Protein AF-A0A3N5SNY9-F1 (afdb_monomer)

Mean predicted aligned error: 5.2 Å

Sequence (146 aa):
MEGTIENQVVLNPPNFKEAIRNGEDFYIQFSLMSPLVEEHLIKVLHRELENYDILYMKDMLLTVLKELINNAVKANAKRLFFRKKGLDIRKKEEYRSGMDTFKEEVFSEESSILKELPEAKLVVRVFFKVLPENLRISIINNIPIL

Secondary structure (DSSP, 8-state):
---------EEESS-HHHHHHHT--EEEEESS--HHHHHHHHHHHHHHHHHTT-GGGHHHHHHHHHHHHHHHHHHHHHHHHHHHTT--TTSHHHHHHHHHHHHHHHHSTT--HHHHTTTTT--EEEEEEEETTEEEEEEEESS---

Solvent-accessible surface area (backbone atoms only — not comparable to full-atom values): 8462 Å² total; per-residue (Å²): 136,82,79,74,89,79,70,72,64,46,54,41,58,77,58,49,72,58,32,59,74,70,57,43,65,36,35,42,32,29,39,65,96,41,74,68,55,49,53,49,51,52,55,51,51,50,54,57,27,52,78,68,76,46,52,88,49,46,69,62,51,50,52,54,50,50,54,53,47,52,52,46,41,49,47,47,43,49,54,53,52,29,58,74,72,73,38,52,74,85,40,70,68,46,34,52,61,50,55,76,47,41,66,60,57,46,70,37,92,86,35,56,54,67,76,41,24,60,81,69,68,36,41,40,31,45,34,40,40,61,48,101,89,47,82,46,77,43,82,41,56,85,58,87,81,130

Radius of gyration: 17.26 Å; Cα contacts (8 Å, |Δi|>4): 174; chains: 1; bounding box: 40×26×49 Å

pLDDT: mean 89.45, std 12.62, range [29.02, 97.44]

Structure (mmCIF, N/CA/C/O backbone):
data_AF-A0A3N5SNY9-F1
#
_entry.id   AF-A0A3N5SNY9-F1
#
loop_
_atom_site.group_PDB
_atom_site.id
_atom_site.type_symbol
_atom_site.label_atom_id
_atom_site.label_alt_id
_atom_site.label_comp_id
_atom_site.label_asym_id
_atom_site.label_entity_id
_atom_site.label_seq_id
_atom_site.pdbx_PDB_ins_code
_atom_site.Cartn_x
_atom_site.Cartn_y
_atom_site.Cartn_z
_atom_site.occupancy
_atom_site.B_iso_or_equiv
_atom_site.auth_seq_id
_atom_site.auth_comp_id
_atom_site.auth_asym_id
_atom_site.auth_atom_id
_atom_site.pdbx_PDB_model_num
ATOM 1 N N . MET A 1 1 ? 13.872 -11.764 25.983 1.00 31.70 1 MET A N 1
ATOM 2 C CA . MET A 1 1 ? 14.338 -11.244 24.681 1.00 31.70 1 MET A CA 1
ATOM 3 C C . MET A 1 1 ? 13.128 -11.230 23.774 1.00 31.70 1 MET A C 1
ATOM 5 O O . MET A 1 1 ? 12.816 -12.233 23.148 1.00 31.70 1 MET A O 1
ATOM 9 N N . GLU A 1 2 ? 12.363 -10.147 23.850 1.00 30.94 2 GLU A N 1
ATOM 10 C CA . GLU A 1 2 ? 11.167 -9.938 23.038 1.00 30.94 2 GLU A CA 1
ATOM 11 C C . GLU A 1 2 ? 11.644 -9.505 21.654 1.00 30.94 2 GLU A C 1
ATOM 13 O O . GLU A 1 2 ? 12.301 -8.476 21.512 1.00 30.94 2 GLU A O 1
ATOM 18 N N . GLY A 1 3 ? 11.433 -10.362 20.657 1.00 29.02 3 GLY A N 1
ATOM 19 C CA . GLY A 1 3 ? 11.806 -10.071 19.281 1.00 29.02 3 GLY A CA 1
ATOM 20 C C . GLY A 1 3 ? 10.944 -8.933 18.757 1.00 29.02 3 GLY A C 1
ATOM 21 O O . GLY A 1 3 ? 9.757 -9.122 18.499 1.00 29.02 3 GLY A O 1
ATOM 22 N N . THR A 1 4 ? 11.540 -7.755 18.613 1.00 32.34 4 THR A N 1
ATOM 23 C CA . THR A 1 4 ? 10.937 -6.615 17.934 1.00 32.34 4 THR A CA 1
ATOM 24 C C . THR A 1 4 ? 10.566 -7.038 16.513 1.00 32.34 4 THR A C 1
ATOM 26 O O . THR A 1 4 ? 11.391 -7.583 15.779 1.00 32.34 4 THR A O 1
ATOM 29 N N . ILE A 1 5 ? 9.306 -6.816 16.139 1.00 43.12 5 ILE A N 1
ATOM 30 C CA . ILE A 1 5 ? 8.710 -7.089 14.824 1.00 43.12 5 ILE A CA 1
ATOM 31 C C . ILE A 1 5 ? 9.265 -6.063 13.817 1.00 43.12 5 ILE A C 1
ATOM 33 O O . ILE A 1 5 ? 8.547 -5.230 13.268 1.00 43.12 5 ILE A O 1
ATOM 37 N N . GLU A 1 6 ? 10.579 -6.053 13.615 1.00 42.03 6 GLU A N 1
ATOM 38 C CA . GLU A 1 6 ? 11.225 -5.190 12.638 1.00 42.03 6 GLU A CA 1
ATOM 39 C C . GLU A 1 6 ? 11.089 -5.841 11.258 1.00 42.03 6 GLU A C 1
ATOM 41 O O . GLU A 1 6 ? 11.758 -6.814 10.925 1.00 42.03 6 GLU A O 1
ATOM 46 N N . ASN A 1 7 ? 10.196 -5.264 10.450 1.00 53.97 7 ASN A N 1
ATOM 47 C CA . ASN A 1 7 ? 10.073 -5.442 9.000 1.00 53.97 7 ASN A CA 1
ATOM 48 C C . ASN A 1 7 ? 9.249 -6.648 8.514 1.00 53.97 7 ASN A C 1
ATOM 50 O O . ASN A 1 7 ? 9.753 -7.560 7.864 1.00 53.97 7 ASN A O 1
ATOM 54 N N . GLN A 1 8 ? 7.922 -6.581 8.688 1.00 76.56 8 GLN A N 1
ATOM 55 C CA . GLN A 1 8 ? 6.961 -7.407 7.933 1.00 76.56 8 GLN A CA 1
ATOM 56 C C . GLN A 1 8 ? 6.834 -6.962 6.460 1.00 76.56 8 GLN A C 1
ATOM 58 O O . GLN A 1 8 ? 5.737 -6.670 5.983 1.00 76.56 8 GLN A O 1
ATOM 63 N N . VAL A 1 9 ? 7.951 -6.870 5.738 1.00 90.50 9 VAL A N 1
ATOM 64 C CA . VAL A 1 9 ? 7.951 -6.659 4.286 1.00 90.50 9 VAL A CA 1
ATOM 65 C C . VAL A 1 9 ? 8.287 -7.983 3.623 1.00 90.50 9 VAL A C 1
ATOM 67 O O . VAL A 1 9 ? 9.344 -8.556 3.864 1.00 90.50 9 VAL A O 1
ATOM 70 N N . VAL A 1 10 ? 7.382 -8.479 2.788 1.00 93.38 10 VAL A N 1
ATOM 71 C CA . VAL A 1 10 ? 7.571 -9.721 2.037 1.00 93.38 10 VAL A CA 1
ATOM 72 C C . VAL A 1 10 ? 7.689 -9.384 0.561 1.00 93.38 10 VAL A C 1
ATOM 74 O O . VAL A 1 10 ? 6.760 -8.833 -0.027 1.00 93.38 10 VAL A O 1
ATOM 77 N N . LEU A 1 11 ? 8.823 -9.748 -0.030 1.00 92.75 11 LEU A N 1
ATOM 78 C CA . LEU A 1 11 ? 9.043 -9.754 -1.472 1.00 92.75 11 LEU A CA 1
ATOM 79 C C . LEU A 1 11 ? 8.905 -11.186 -1.966 1.00 92.75 11 LEU A C 1
ATOM 81 O O . LEU A 1 11 ? 9.537 -12.087 -1.410 1.00 92.75 11 LEU A O 1
ATOM 85 N N . ASN A 1 12 ? 8.092 -11.401 -2.994 1.00 93.12 12 ASN A N 1
ATOM 86 C CA . ASN A 1 12 ? 7.949 -12.720 -3.588 1.00 93.12 12 ASN A CA 1
ATOM 87 C C . ASN A 1 12 ? 7.893 -12.647 -5.125 1.00 93.12 12 ASN A C 1
ATOM 89 O O . ASN A 1 12 ? 6.985 -11.991 -5.639 1.00 93.12 12 ASN A O 1
ATOM 93 N N . PRO A 1 13 ? 8.803 -13.339 -5.834 1.00 91.50 13 PRO A N 1
ATOM 94 C CA . PRO A 1 13 ? 9.966 -14.030 -5.272 1.00 91.50 13 PRO A CA 1
ATOM 95 C C . PRO A 1 13 ? 10.953 -13.037 -4.615 1.00 91.50 13 PRO A C 1
ATOM 97 O O . PRO A 1 13 ? 10.924 -11.843 -4.924 1.00 91.50 13 PRO A O 1
ATOM 100 N N . PRO A 1 14 ? 11.835 -13.491 -3.702 1.00 89.44 14 PRO A N 1
ATOM 101 C CA . PRO A 1 14 ? 12.771 -12.598 -3.010 1.00 89.44 14 PRO A CA 1
ATOM 102 C C . PRO A 1 14 ? 13.717 -11.856 -3.964 1.00 89.44 14 PRO A C 1
ATOM 104 O O . PRO A 1 14 ? 14.051 -10.691 -3.743 1.00 89.44 14 PRO A O 1
ATOM 107 N N . ASN A 1 15 ? 14.126 -12.516 -5.054 1.00 89.69 15 ASN A N 1
ATOM 108 C CA . ASN A 1 15 ? 14.944 -11.922 -6.105 1.00 89.69 15 ASN A CA 1
ATOM 109 C C . ASN A 1 15 ? 14.066 -11.292 -7.194 1.00 89.69 15 ASN A C 1
ATOM 111 O O . ASN A 1 15 ? 13.942 -11.823 -8.296 1.00 89.69 15 ASN A O 1
ATOM 115 N N . PHE A 1 16 ? 13.471 -10.136 -6.894 1.00 88.31 16 PHE A N 1
ATOM 116 C CA . PHE A 1 16 ? 12.615 -9.448 -7.862 1.00 88.31 16 PHE A CA 1
ATOM 117 C C . PHE A 1 16 ? 13.358 -9.138 -9.170 1.00 88.31 16 PHE A C 1
ATOM 119 O O . PHE A 1 16 ? 12.777 -9.281 -10.227 1.00 88.31 16 PHE A O 1
ATOM 126 N N . LYS A 1 17 ? 14.657 -8.800 -9.149 1.00 88.88 17 LYS A N 1
ATOM 127 C CA . LYS A 1 17 ? 15.415 -8.496 -10.382 1.00 88.88 17 LYS A CA 1
ATOM 128 C C . LYS A 1 17 ? 15.391 -9.645 -11.390 1.00 88.88 17 LYS A C 1
ATOM 130 O O . LYS A 1 17 ? 15.349 -9.405 -12.591 1.00 88.88 17 LYS A O 1
ATOM 135 N N . GLU A 1 18 ? 15.465 -10.876 -10.897 1.00 91.00 18 GLU A N 1
ATOM 136 C CA . GLU A 1 18 ? 15.406 -12.068 -11.735 1.00 91.00 18 GLU A CA 1
ATOM 137 C C . GLU A 1 18 ? 13.991 -12.323 -12.246 1.00 91.00 18 GLU A C 1
ATOM 139 O O . GLU A 1 18 ? 13.838 -12.550 -13.441 1.00 91.00 18 GLU A O 1
ATOM 144 N N . ALA A 1 19 ? 12.973 -12.168 -11.394 1.00 90.75 19 ALA A N 1
ATOM 145 C CA . ALA A 1 19 ? 11.574 -12.248 -11.816 1.00 90.75 19 ALA A CA 1
ATOM 146 C C . ALA A 1 19 ? 11.256 -11.243 -12.931 1.00 90.75 19 ALA A C 1
ATOM 148 O O . ALA A 1 19 ? 10.751 -11.620 -13.981 1.00 90.75 19 ALA A O 1
ATOM 149 N N . ILE A 1 20 ? 11.664 -9.987 -12.742 1.00 88.56 20 ILE A N 1
ATOM 150 C CA . ILE A 1 20 ? 11.549 -8.906 -13.724 1.00 88.56 20 ILE A CA 1
ATOM 151 C C . ILE A 1 20 ? 12.215 -9.300 -15.054 1.00 88.56 20 ILE A C 1
ATOM 153 O O . ILE A 1 20 ? 11.616 -9.177 -16.120 1.00 88.56 20 ILE A O 1
ATOM 157 N N . ARG A 1 21 ? 13.452 -9.814 -15.010 1.00 87.94 21 ARG A N 1
ATOM 158 C CA . ARG A 1 21 ? 14.190 -10.243 -16.212 1.00 87.94 21 ARG A CA 1
ATOM 159 C C . ARG A 1 21 ? 13.518 -11.420 -16.925 1.00 87.94 21 ARG A C 1
ATOM 161 O O . ARG A 1 21 ? 13.580 -11.500 -18.147 1.00 87.94 21 ARG A O 1
ATOM 168 N N . ASN A 1 22 ? 12.915 -12.330 -16.168 1.00 90.19 22 ASN A N 1
ATOM 169 C CA . ASN A 1 22 ? 12.250 -13.518 -16.692 1.00 90.19 22 ASN A CA 1
ATOM 170 C C . ASN A 1 22 ? 10.790 -13.249 -17.109 1.00 90.19 22 ASN A C 1
ATOM 172 O O . ASN A 1 22 ? 10.145 -14.146 -17.647 1.00 90.19 22 ASN A O 1
ATOM 176 N N . GLY A 1 23 ? 10.263 -12.041 -16.870 1.00 87.94 23 GLY A N 1
ATOM 177 C CA . GLY A 1 23 ? 8.858 -11.707 -17.113 1.00 87.94 23 GLY A CA 1
ATOM 178 C C . GLY A 1 23 ? 7.890 -12.433 -16.173 1.00 87.94 23 GLY A C 1
ATOM 179 O O . GLY A 1 23 ? 6.769 -12.750 -16.562 1.00 87.94 23 GLY A O 1
ATOM 180 N N . GLU A 1 24 ? 8.331 -12.745 -14.956 1.00 91.81 24 GLU A N 1
ATOM 181 C CA . GLU A 1 24 ? 7.539 -13.429 -13.938 1.00 91.81 24 GLU A CA 1
ATOM 182 C C . GLU A 1 24 ? 6.737 -12.434 -13.093 1.00 91.81 24 GLU A C 1
ATOM 184 O O . GLU A 1 24 ? 7.203 -11.343 -12.762 1.00 91.81 24 GLU A O 1
ATOM 189 N N . ASP A 1 25 ? 5.539 -12.846 -12.679 1.00 94.38 25 ASP A N 1
ATOM 190 C CA . ASP A 1 25 ? 4.729 -12.092 -11.727 1.00 94.38 25 ASP A CA 1
ATOM 191 C C . ASP A 1 25 ? 5.422 -12.014 -10.358 1.00 94.38 25 ASP A C 1
ATOM 193 O O . ASP A 1 25 ? 5.973 -12.996 -9.853 1.00 94.38 25 ASP A O 1
ATOM 197 N N . PHE A 1 26 ? 5.323 -10.861 -9.699 1.00 94.62 26 PHE A N 1
ATOM 198 C CA . PHE A 1 26 ? 5.901 -10.674 -8.371 1.00 94.62 26 PHE A CA 1
ATOM 199 C C . PHE A 1 26 ? 5.080 -9.709 -7.511 1.00 94.62 26 PHE A C 1
ATOM 201 O O . PHE A 1 26 ? 4.214 -8.974 -7.991 1.00 94.62 26 PHE A O 1
ATOM 208 N N . TYR A 1 27 ? 5.329 -9.705 -6.200 1.00 95.81 27 TYR A N 1
ATOM 209 C CA . TYR A 1 27 ? 4.663 -8.775 -5.294 1.00 95.81 27 TYR A CA 1
ATOM 210 C C . TYR A 1 27 ? 5.511 -8.310 -4.117 1.00 95.81 27 TYR A C 1
ATOM 212 O O . TYR A 1 27 ? 6.425 -8.996 -3.658 1.00 95.81 27 TYR A O 1
ATOM 220 N N . ILE A 1 28 ? 5.111 -7.156 -3.584 1.00 96.19 28 ILE A N 1
ATOM 221 C CA . ILE A 1 28 ? 5.554 -6.613 -2.300 1.00 96.19 28 ILE A CA 1
ATOM 222 C C . ILE A 1 28 ? 4.350 -6.614 -1.358 1.00 96.19 28 ILE A C 1
ATOM 224 O O . ILE A 1 28 ? 3.290 -6.104 -1.716 1.00 96.19 28 ILE A O 1
ATOM 228 N N . GLN A 1 29 ? 4.484 -7.188 -0.167 1.00 96.50 29 GLN A N 1
ATOM 229 C CA . GLN A 1 29 ? 3.427 -7.226 0.842 1.00 96.50 29 GLN A CA 1
ATOM 230 C C . GLN A 1 29 ? 3.915 -6.622 2.156 1.00 96.50 29 GLN A C 1
ATOM 232 O O . GLN A 1 29 ? 5.015 -6.928 2.604 1.00 96.50 29 GLN A O 1
ATOM 237 N N . PHE A 1 30 ? 3.085 -5.784 2.769 1.00 96.25 30 PHE A N 1
ATOM 238 C CA . PHE A 1 30 ? 3.383 -5.070 4.011 1.00 96.25 30 PHE A CA 1
ATOM 239 C C . PHE A 1 30 ? 2.087 -4.608 4.686 1.00 96.25 30 PHE A C 1
ATOM 241 O O . PHE A 1 30 ? 1.029 -4.601 4.063 1.00 96.25 30 PHE A O 1
ATOM 248 N N . SER A 1 31 ? 2.155 -4.195 5.949 1.00 94.75 31 SER A N 1
ATOM 249 C CA . SER A 1 31 ? 0.978 -3.696 6.690 1.00 94.75 31 SER A CA 1
ATOM 250 C C . SER A 1 31 ? 0.908 -2.168 6.754 1.00 94.75 31 SER A C 1
ATOM 252 O O . SER A 1 31 ? -0.180 -1.602 6.836 1.00 94.75 31 SER A O 1
ATOM 254 N N . LEU A 1 32 ? 2.062 -1.495 6.688 1.00 92.88 32 LEU A N 1
ATOM 255 C CA . LEU A 1 32 ? 2.191 -0.040 6.745 1.00 92.88 32 LEU A CA 1
ATOM 256 C C . LEU A 1 32 ? 3.258 0.441 5.757 1.00 92.88 32 LEU A C 1
ATOM 258 O O . LEU A 1 32 ? 4.244 -0.252 5.507 1.00 92.88 32 LEU A O 1
ATOM 262 N N . MET A 1 33 ? 3.057 1.642 5.219 1.00 91.62 33 MET A N 1
ATOM 263 C CA . MET A 1 33 ? 4.022 2.316 4.360 1.00 91.62 33 MET A CA 1
ATOM 264 C C . MET A 1 33 ? 5.217 2.793 5.204 1.00 91.62 33 MET A C 1
ATOM 266 O O . MET A 1 33 ? 5.097 3.758 5.955 1.00 91.62 33 MET A O 1
ATOM 270 N N . SER A 1 34 ? 6.350 2.092 5.116 1.00 91.94 34 SER A N 1
ATOM 271 C CA . SER A 1 34 ? 7.605 2.438 5.802 1.00 91.94 34 SER A CA 1
ATOM 272 C C . SER A 1 34 ? 8.690 2.870 4.804 1.00 91.94 34 SER A C 1
ATOM 274 O O . SER A 1 34 ? 8.576 2.543 3.618 1.00 91.94 34 SER A O 1
ATOM 276 N N . PRO A 1 35 ? 9.777 3.533 5.250 1.00 92.88 35 PRO A N 1
ATOM 277 C CA . PRO A 1 35 ? 10.894 3.888 4.370 1.00 92.88 35 PRO 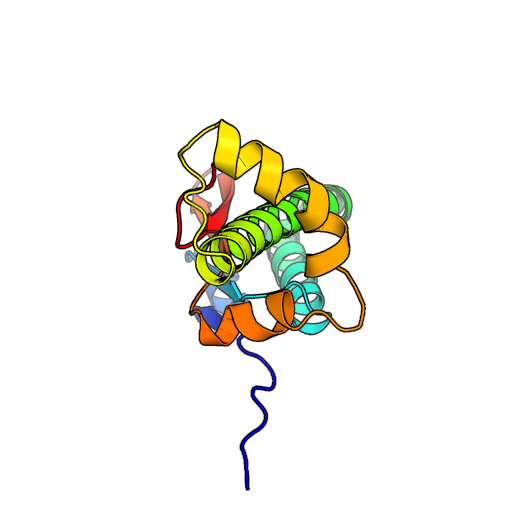A CA 1
ATOM 278 C C . PRO A 1 35 ? 11.478 2.689 3.609 1.00 92.88 35 PRO A C 1
ATOM 280 O O . PRO A 1 35 ? 11.808 2.805 2.434 1.00 92.88 35 PRO A O 1
ATOM 283 N N . LEU A 1 36 ? 11.526 1.511 4.242 1.00 91.88 36 LEU A N 1
ATOM 284 C CA . LEU A 1 36 ? 11.989 0.274 3.608 1.00 91.88 36 LEU A CA 1
ATOM 285 C C . LEU A 1 36 ? 11.051 -0.184 2.479 1.00 91.88 36 LEU A C 1
ATOM 287 O O . LEU A 1 36 ? 11.502 -0.558 1.398 1.00 91.88 36 LEU A O 1
ATOM 291 N N . VAL A 1 37 ? 9.734 -0.144 2.708 1.00 94.38 37 VAL A N 1
ATOM 292 C CA . VAL A 1 37 ? 8.748 -0.462 1.661 1.00 94.38 37 VAL A CA 1
ATOM 293 C C . VAL A 1 37 ? 8.875 0.533 0.505 1.00 94.38 37 VAL A C 1
ATOM 295 O O . VAL A 1 37 ? 8.805 0.134 -0.656 1.00 94.38 37 VAL A O 1
ATOM 298 N N . GLU A 1 38 ? 9.092 1.814 0.809 1.00 95.00 38 GLU A N 1
ATOM 299 C CA . GLU A 1 38 ? 9.251 2.863 -0.199 1.00 95.00 38 GLU A CA 1
ATOM 300 C C . GLU A 1 38 ? 10.488 2.622 -1.063 1.00 95.00 38 GLU A C 1
ATOM 302 O O . GLU A 1 38 ? 10.409 2.657 -2.290 1.00 95.00 38 GLU A O 1
ATOM 307 N N . GLU A 1 39 ? 11.612 2.304 -0.428 1.00 94.50 39 GLU A N 1
ATOM 308 C CA . GLU A 1 39 ? 12.854 1.958 -1.106 1.00 94.50 39 GLU A CA 1
ATOM 309 C C . GLU A 1 39 ? 12.664 0.761 -2.049 1.00 94.50 39 GLU A C 1
ATOM 311 O O . GLU A 1 39 ? 13.100 0.801 -3.205 1.00 94.50 39 GLU A O 1
ATOM 316 N N . HIS A 1 40 ? 11.976 -0.291 -1.592 1.00 93.88 40 HIS A N 1
ATOM 317 C CA . HIS A 1 40 ? 11.667 -1.448 -2.430 1.00 93.88 40 HIS A CA 1
ATOM 318 C C . HIS A 1 40 ? 10.763 -1.089 -3.610 1.00 93.88 40 HIS A C 1
ATOM 320 O O . HIS A 1 40 ? 11.064 -1.498 -4.731 1.00 93.88 40 HIS A O 1
ATOM 326 N N . LEU A 1 41 ? 9.7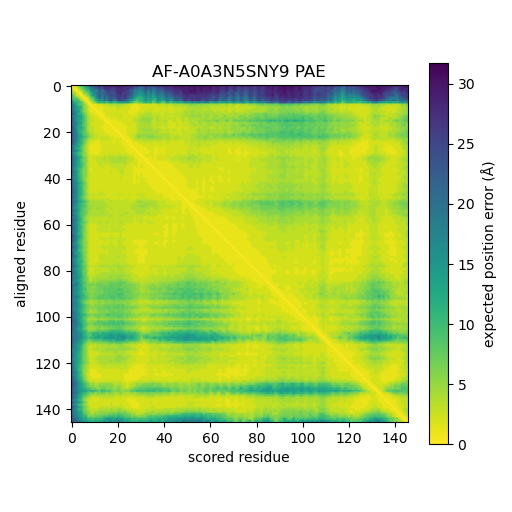10 -0.294 -3.393 1.00 95.06 41 LEU A N 1
ATOM 327 C CA . LEU A 1 41 ? 8.826 0.174 -4.464 1.00 95.06 41 LEU A CA 1
ATOM 328 C C . LEU A 1 41 ? 9.586 0.981 -5.515 1.00 95.06 41 LEU A C 1
ATOM 330 O O . LEU A 1 41 ? 9.417 0.732 -6.705 1.00 95.06 41 LEU A O 1
ATOM 334 N N . ILE A 1 42 ? 10.457 1.902 -5.093 1.00 95.88 42 ILE A N 1
ATOM 335 C CA . ILE A 1 42 ? 11.276 2.710 -6.004 1.00 95.88 42 ILE A CA 1
ATOM 336 C C . ILE A 1 42 ? 12.203 1.815 -6.829 1.00 95.88 42 ILE A C 1
ATOM 338 O O . ILE A 1 42 ? 12.282 1.975 -8.046 1.00 95.88 42 ILE A O 1
ATOM 342 N N . LYS A 1 43 ? 12.898 0.867 -6.187 1.00 94.19 43 LYS A N 1
ATOM 343 C CA . LYS A 1 43 ? 13.833 -0.049 -6.859 1.00 94.19 43 LYS A CA 1
ATOM 344 C C . LYS A 1 43 ? 13.132 -0.942 -7.877 1.00 94.19 43 LYS A C 1
ATOM 346 O O . LYS A 1 43 ? 13.628 -1.096 -8.990 1.00 94.19 43 LYS A O 1
ATOM 351 N N . VAL A 1 44 ? 12.000 -1.519 -7.489 1.00 93.31 44 VAL A N 1
ATOM 352 C CA . VAL A 1 44 ? 11.169 -2.369 -8.343 1.00 93.31 44 VAL A CA 1
ATOM 353 C C . VAL A 1 44 ? 10.643 -1.578 -9.534 1.00 93.31 44 VAL A C 1
ATOM 355 O O . VAL A 1 44 ? 10.867 -1.975 -10.671 1.00 93.31 44 VAL A O 1
ATOM 358 N N . LEU A 1 45 ? 10.010 -0.429 -9.282 1.00 94.19 45 LEU A N 1
ATOM 359 C CA . LEU A 1 45 ? 9.408 0.386 -10.332 1.00 94.19 45 LEU A CA 1
ATOM 360 C C . LEU A 1 45 ? 10.466 0.911 -11.305 1.00 94.19 45 LEU A C 1
ATOM 362 O O . LEU A 1 45 ? 10.237 0.932 -12.506 1.00 94.19 45 LEU A O 1
ATOM 366 N N . HIS A 1 46 ? 11.640 1.302 -10.806 1.00 94.56 46 HIS A N 1
ATOM 367 C CA . HIS A 1 46 ? 12.749 1.707 -11.663 1.00 94.56 46 HIS A CA 1
ATOM 368 C C . HIS A 1 46 ? 13.170 0.581 -12.613 1.00 94.56 46 HIS A C 1
ATOM 370 O O . HIS A 1 46 ? 13.281 0.826 -13.806 1.00 94.56 46 HIS A O 1
ATOM 376 N N . ARG A 1 47 ? 13.360 -0.645 -12.106 1.00 92.31 47 ARG A N 1
ATOM 377 C CA . ARG A 1 47 ? 13.772 -1.790 -12.934 1.00 92.31 47 ARG A CA 1
ATOM 378 C C . ARG A 1 47 ? 12.705 -2.219 -13.933 1.00 92.31 47 ARG A C 1
ATOM 380 O O . ARG A 1 47 ? 13.041 -2.476 -15.080 1.00 92.31 47 ARG A O 1
ATOM 387 N N . GLU A 1 48 ? 11.442 -2.239 -13.520 1.00 90.44 48 GLU A N 1
ATOM 388 C CA . GLU A 1 48 ? 10.328 -2.518 -14.428 1.00 90.44 48 GLU A CA 1
ATOM 389 C C . GLU A 1 48 ? 10.284 -1.512 -15.579 1.00 90.44 48 GLU A C 1
ATOM 391 O O . GLU A 1 48 ? 10.272 -1.894 -16.741 1.00 90.44 48 GLU A O 1
ATOM 396 N N . LEU A 1 49 ? 10.307 -0.213 -15.277 1.00 91.88 49 LEU A N 1
ATOM 397 C CA . LEU A 1 49 ? 10.183 0.820 -16.308 1.00 91.88 49 LEU A CA 1
ATOM 398 C C . LEU A 1 49 ? 11.439 0.959 -17.179 1.00 91.88 49 LEU A C 1
ATOM 400 O O . LEU A 1 49 ? 11.320 1.393 -18.322 1.00 91.88 49 LEU A O 1
ATOM 404 N N . GLU A 1 50 ? 12.617 0.604 -16.656 1.00 92.50 50 GLU A N 1
ATOM 405 C CA . GLU A 1 50 ? 13.868 0.503 -17.422 1.00 92.50 50 GLU A CA 1
ATOM 406 C C . GLU A 1 50 ? 13.763 -0.577 -18.503 1.00 92.50 50 GLU A C 1
ATOM 408 O O . GLU A 1 50 ? 14.118 -0.310 -19.643 1.00 92.50 50 GLU A O 1
ATOM 413 N N . ASN A 1 51 ? 13.185 -1.743 -18.194 1.00 87.31 51 ASN A N 1
ATOM 414 C CA . ASN A 1 51 ? 12.999 -2.822 -19.173 1.00 87.31 51 ASN A CA 1
ATOM 415 C C . ASN A 1 51 ? 12.083 -2.452 -20.350 1.00 87.31 51 ASN A C 1
ATOM 417 O O . ASN A 1 51 ? 12.154 -3.085 -21.400 1.00 87.31 51 ASN A O 1
ATOM 421 N N . TYR A 1 52 ? 11.211 -1.462 -20.164 1.00 87.94 52 TYR A N 1
ATOM 422 C CA . TYR A 1 52 ? 10.271 -0.988 -21.179 1.00 87.94 52 TYR A CA 1
ATOM 423 C C . TYR A 1 52 ? 10.680 0.366 -21.786 1.00 87.94 52 TYR A C 1
ATOM 425 O O . TYR A 1 52 ? 9.880 0.958 -22.506 1.00 87.94 52 TYR A O 1
ATOM 433 N N . ASP A 1 53 ? 11.871 0.893 -21.470 1.00 91.38 53 ASP A N 1
ATOM 434 C CA . ASP A 1 53 ? 12.357 2.211 -21.918 1.00 91.38 53 ASP A CA 1
ATOM 435 C C . ASP A 1 53 ? 11.411 3.397 -21.585 1.00 91.38 53 ASP A C 1
ATOM 437 O O . ASP A 1 53 ? 11.432 4.448 -22.229 1.00 91.38 53 ASP A O 1
ATOM 441 N N . ILE A 1 54 ? 10.597 3.275 -20.527 1.00 93.25 54 ILE A N 1
ATOM 442 C CA . ILE A 1 54 ? 9.608 4.286 -20.084 1.00 93.25 54 ILE A CA 1
ATOM 443 C C . ILE A 1 54 ? 9.913 4.850 -18.688 1.00 93.25 54 ILE A C 1
ATOM 445 O O . ILE A 1 54 ? 9.021 5.275 -17.947 1.00 93.25 54 ILE A O 1
ATOM 449 N N . LEU A 1 55 ? 11.195 4.907 -18.317 1.00 95.62 55 LEU A N 1
ATOM 450 C CA . LEU A 1 55 ? 11.671 5.453 -17.036 1.00 95.62 55 LEU A CA 1
ATOM 451 C C . LEU A 1 55 ? 11.165 6.871 -16.726 1.00 95.62 55 LEU A C 1
ATOM 453 O O . LEU A 1 55 ? 11.028 7.226 -15.555 1.00 95.62 55 LEU A O 1
ATOM 457 N N . TYR A 1 56 ? 10.840 7.672 -17.744 1.00 95.81 56 TYR A N 1
ATOM 458 C CA . TYR A 1 56 ? 10.277 9.016 -17.574 1.00 95.81 56 TYR A CA 1
ATOM 459 C C . TYR A 1 56 ? 8.923 9.020 -16.836 1.00 95.81 56 TYR A C 1
ATOM 461 O O . TYR A 1 56 ? 8.537 10.039 -16.267 1.00 95.81 56 TYR A O 1
ATOM 469 N N . MET A 1 57 ? 8.205 7.890 -16.796 1.00 95.06 57 MET A N 1
ATOM 470 C CA . MET A 1 57 ? 6.936 7.753 -16.070 1.00 95.06 57 MET A CA 1
ATOM 471 C C . MET A 1 57 ? 7.116 7.470 -14.572 1.00 95.06 57 MET A C 1
ATOM 473 O O . MET A 1 57 ? 6.129 7.485 -13.833 1.00 95.06 57 MET A O 1
ATOM 477 N N . LYS A 1 58 ? 8.347 7.206 -14.107 1.00 94.94 58 LYS A N 1
ATOM 478 C CA . LYS A 1 58 ? 8.621 6.670 -12.764 1.00 94.94 58 LYS A CA 1
ATOM 479 C C . LYS A 1 58 ? 8.030 7.520 -11.645 1.00 94.94 58 LYS A C 1
ATOM 481 O O . LYS A 1 58 ? 7.337 6.983 -10.789 1.00 94.94 58 LYS A O 1
ATOM 486 N N . ASP A 1 59 ? 8.281 8.824 -11.646 1.00 95.12 59 ASP A N 1
ATOM 487 C CA . ASP A 1 59 ? 7.877 9.691 -10.531 1.00 95.12 59 ASP A CA 1
ATOM 488 C C . ASP A 1 59 ? 6.354 9.898 -10.489 1.00 95.12 59 ASP A C 1
ATOM 490 O O . ASP A 1 59 ? 5.748 9.934 -9.412 1.00 95.12 59 ASP A O 1
ATOM 494 N N . MET A 1 60 ? 5.717 9.937 -11.665 1.00 96.81 60 MET A N 1
ATOM 495 C CA . MET A 1 60 ? 4.260 9.980 -11.792 1.00 96.81 60 MET A CA 1
ATOM 496 C C . MET A 1 60 ? 3.632 8.687 -11.261 1.00 96.81 60 MET A C 1
ATOM 498 O O . MET A 1 60 ? 2.767 8.737 -10.385 1.00 96.81 60 MET A O 1
ATOM 502 N N . LEU A 1 61 ? 4.115 7.526 -11.714 1.00 96.06 61 LEU A N 1
ATOM 503 C CA . LEU A 1 61 ? 3.616 6.229 -11.257 1.00 96.06 61 LEU A CA 1
ATOM 504 C C . LEU A 1 61 ? 3.868 6.019 -9.763 1.00 96.06 61 LEU A C 1
ATOM 506 O O . LEU A 1 61 ? 2.976 5.554 -9.061 1.00 96.06 61 LEU A O 1
ATOM 510 N N . LEU A 1 62 ? 5.033 6.417 -9.245 1.00 96.31 62 LEU A N 1
ATOM 511 C CA . LEU A 1 62 ? 5.338 6.331 -7.817 1.00 96.31 62 LEU A CA 1
ATOM 512 C C . LEU A 1 62 ? 4.346 7.146 -6.981 1.00 96.31 62 LEU A C 1
ATOM 514 O O . LEU A 1 62 ? 3.869 6.660 -5.958 1.00 96.31 62 LEU A O 1
ATOM 518 N N . THR A 1 63 ? 4.006 8.357 -7.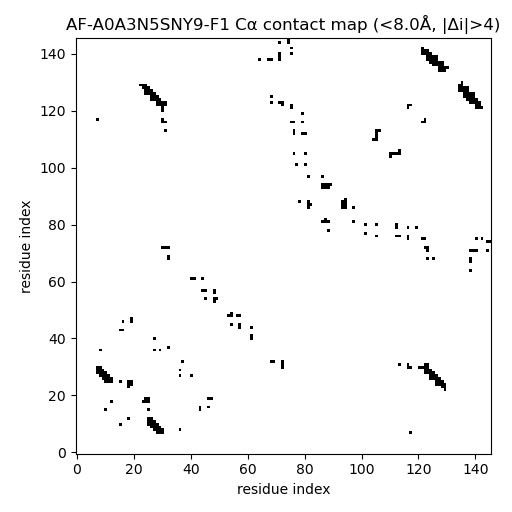427 1.00 97.06 63 THR A N 1
ATOM 519 C CA . THR A 1 63 ? 2.997 9.201 -6.770 1.00 97.06 63 THR A CA 1
ATOM 520 C C . THR A 1 63 ? 1.632 8.514 -6.738 1.00 97.06 63 THR A C 1
ATOM 522 O O . THR A 1 63 ? 1.026 8.397 -5.673 1.00 97.06 63 THR A O 1
ATOM 525 N N . VAL A 1 64 ? 1.173 7.987 -7.878 1.00 97.44 64 VAL A N 1
ATOM 526 C CA . VAL A 1 64 ? -0.108 7.265 -7.971 1.00 97.44 64 VAL A CA 1
ATOM 527 C C . VAL A 1 64 ? -0.116 6.035 -7.060 1.00 97.44 64 VAL A C 1
ATOM 529 O O . VAL A 1 64 ? -1.069 5.824 -6.310 1.00 97.44 64 VAL A O 1
ATOM 532 N N . LEU A 1 65 ? 0.957 5.240 -7.076 1.00 97.06 65 LEU A N 1
ATOM 533 C CA . LEU A 1 65 ? 1.076 4.049 -6.236 1.00 97.06 65 LEU A CA 1
ATOM 534 C C . LEU A 1 65 ? 1.031 4.406 -4.750 1.00 97.06 65 LEU A C 1
ATOM 536 O O . LEU A 1 65 ? 0.309 3.749 -4.004 1.00 97.06 65 LEU A O 1
ATOM 540 N N . LYS A 1 66 ? 1.734 5.459 -4.318 1.00 96.56 66 LYS A N 1
ATOM 541 C CA . LYS A 1 66 ? 1.711 5.924 -2.923 1.00 96.56 66 LYS A CA 1
ATOM 542 C C . LYS A 1 66 ? 0.306 6.312 -2.469 1.00 96.56 66 LYS A C 1
ATOM 544 O O . LYS A 1 66 ? -0.110 5.898 -1.390 1.00 96.56 66 LYS A O 1
ATOM 549 N N . GLU A 1 67 ? -0.446 7.043 -3.287 1.00 97.00 67 GLU A N 1
ATOM 550 C CA . GLU A 1 67 ? -1.826 7.417 -2.954 1.00 97.00 67 GLU A CA 1
ATOM 551 C C . GLU A 1 67 ? -2.748 6.196 -2.844 1.00 97.00 67 GLU A C 1
ATOM 553 O O . GLU A 1 67 ? -3.496 6.053 -1.871 1.00 97.00 67 GLU A O 1
ATOM 558 N N . LEU A 1 68 ? -2.652 5.260 -3.794 1.00 97.00 68 LEU A N 1
ATOM 559 C CA . LEU A 1 68 ? -3.437 4.024 -3.760 1.00 97.00 68 LEU A CA 1
ATOM 560 C C . LEU A 1 68 ? -3.082 3.151 -2.548 1.00 97.00 68 LEU A C 1
ATOM 562 O O . LEU A 1 68 ? -3.978 2.648 -1.869 1.00 97.00 68 LEU A O 1
ATOM 566 N N . ILE A 1 69 ? -1.792 3.014 -2.234 1.00 96.50 69 ILE A N 1
ATOM 567 C CA . ILE A 1 69 ? -1.302 2.280 -1.060 1.00 96.50 69 ILE A CA 1
ATOM 568 C C . ILE A 1 69 ? -1.785 2.940 0.233 1.00 96.50 69 ILE A C 1
ATOM 570 O O . ILE A 1 69 ? -2.277 2.251 1.125 1.00 96.50 69 ILE A O 1
ATOM 574 N N . ASN A 1 70 ? -1.708 4.266 0.344 1.00 94.25 70 ASN A N 1
ATOM 575 C CA . ASN A 1 70 ? -2.182 4.984 1.525 1.00 94.25 70 ASN A CA 1
ATOM 576 C C . ASN A 1 70 ? -3.690 4.799 1.735 1.00 94.25 70 ASN A C 1
ATOM 578 O O . ASN A 1 70 ? -4.142 4.638 2.870 1.00 94.25 70 ASN A O 1
ATOM 582 N N . ASN A 1 71 ? -4.480 4.773 0.661 1.00 94.56 71 ASN A N 1
ATOM 583 C CA . ASN A 1 71 ? -5.913 4.483 0.741 1.00 94.56 71 ASN A CA 1
ATOM 584 C C . ASN A 1 71 ? -6.187 3.036 1.177 1.00 94.56 71 ASN A C 1
ATOM 586 O O . ASN A 1 71 ? -7.039 2.802 2.037 1.00 94.56 71 ASN A O 1
ATOM 590 N N . ALA A 1 72 ? -5.414 2.084 0.661 1.00 95.62 72 ALA A N 1
ATOM 591 C CA . ALA A 1 72 ? -5.430 0.687 1.083 1.00 95.62 72 ALA A CA 1
ATOM 592 C C . ALA A 1 72 ? -5.097 0.520 2.582 1.00 95.62 72 ALA A C 1
ATOM 594 O O . ALA A 1 72 ? -5.852 -0.118 3.322 1.00 95.62 72 ALA A O 1
ATOM 595 N N . VAL A 1 73 ? -4.033 1.162 3.074 1.00 94.25 73 VAL A N 1
ATOM 596 C CA . VAL A 1 73 ? -3.666 1.166 4.503 1.00 94.25 73 VAL A CA 1
ATOM 597 C C . VAL A 1 73 ? -4.777 1.790 5.354 1.00 94.25 73 VAL A C 1
ATOM 599 O O . VAL A 1 73 ? -5.1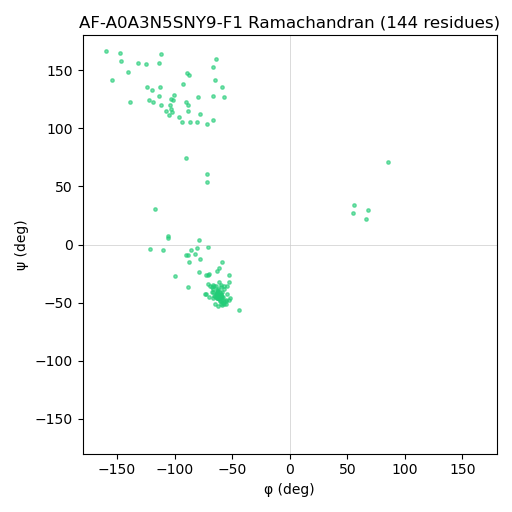61 1.221 6.376 1.00 94.25 73 VAL A O 1
ATOM 602 N N . LYS A 1 74 ? -5.361 2.917 4.922 1.00 93.00 74 LYS A N 1
ATOM 603 C CA . LYS A 1 74 ? -6.497 3.555 5.613 1.00 93.00 74 LYS A CA 1
ATOM 604 C C . LYS A 1 74 ? -7.703 2.623 5.715 1.00 93.00 74 LYS A C 1
ATOM 606 O O . LYS A 1 74 ? -8.342 2.590 6.762 1.00 93.00 74 LYS A O 1
ATOM 611 N N . ALA A 1 75 ? -8.018 1.856 4.672 1.00 94.38 75 ALA A N 1
ATOM 612 C CA . ALA A 1 75 ? -9.116 0.889 4.708 1.00 94.38 75 ALA A CA 1
ATOM 613 C C . ALA A 1 75 ? -8.870 -0.222 5.749 1.00 94.38 75 ALA A C 1
ATOM 615 O O . ALA A 1 75 ? -9.768 -0.553 6.527 1.00 94.38 75 ALA A O 1
ATOM 616 N N . ASN A 1 76 ? -7.635 -0.727 5.838 1.00 95.00 76 ASN A N 1
ATOM 617 C CA . ASN A 1 76 ? -7.225 -1.671 6.882 1.00 95.00 76 ASN A CA 1
ATOM 618 C C . ASN A 1 76 ? -7.329 -1.053 8.287 1.00 95.00 76 ASN A C 1
ATOM 620 O O . ASN A 1 76 ? -7.917 -1.657 9.186 1.00 95.00 76 ASN A O 1
ATOM 624 N N . ALA A 1 77 ? -6.848 0.179 8.463 1.00 94.44 77 ALA A N 1
ATOM 625 C CA . ALA A 1 77 ? -6.948 0.910 9.724 1.00 94.44 77 ALA A CA 1
ATOM 626 C C . ALA A 1 77 ? -8.399 1.136 10.160 1.00 94.44 77 ALA A C 1
ATOM 628 O O . ALA A 1 77 ? -8.726 0.872 11.315 1.00 94.44 77 ALA A O 1
ATOM 629 N N . LYS A 1 78 ? -9.295 1.527 9.240 1.00 94.38 78 LYS A N 1
ATOM 630 C CA . LYS A 1 78 ? -10.739 1.624 9.517 1.00 94.38 78 LYS A CA 1
ATOM 631 C C . LYS A 1 78 ? -11.269 0.294 10.031 1.00 94.38 78 LYS A C 1
ATOM 633 O O . LYS A 1 78 ? -11.931 0.251 11.059 1.00 94.38 78 LYS A O 1
ATOM 638 N N . ARG A 1 79 ? -10.941 -0.816 9.369 1.00 94.12 79 ARG A N 1
ATOM 639 C CA . ARG A 1 79 ? -11.417 -2.137 9.793 1.00 94.12 79 ARG A CA 1
ATOM 640 C C . ARG A 1 79 ? -10.994 -2.480 11.221 1.00 94.12 79 ARG A C 1
ATOM 642 O O . ARG A 1 79 ? -11.823 -2.959 11.992 1.00 94.12 79 ARG A O 1
ATOM 649 N N . LEU A 1 80 ? -9.728 -2.238 11.565 1.00 94.62 80 LEU A N 1
ATOM 650 C CA . LEU A 1 80 ? -9.211 -2.493 12.908 1.00 94.62 80 LEU A CA 1
ATOM 651 C C . LEU A 1 80 ? -9.845 -1.561 13.946 1.00 94.62 80 LEU A C 1
ATOM 653 O O . LEU A 1 80 ? -10.294 -2.034 14.987 1.00 94.62 80 LEU A O 1
ATOM 657 N N . PHE A 1 81 ? -9.931 -0.267 13.638 1.00 95.31 81 PHE A N 1
ATOM 658 C CA . PHE A 1 81 ? -10.539 0.753 14.491 1.00 95.31 81 PHE A CA 1
ATOM 659 C C . PHE A 1 81 ? -11.996 0.417 14.835 1.00 95.31 81 PHE A C 1
ATOM 661 O O . PHE A 1 81 ? -12.356 0.338 16.007 1.00 95.31 81 PHE A O 1
ATOM 668 N N . PHE A 1 82 ? -12.815 0.123 13.823 1.00 94.62 82 PHE A N 1
ATOM 669 C CA . PHE A 1 82 ? -14.217 -0.255 14.008 1.00 94.62 82 PHE A CA 1
ATOM 670 C C . PHE A 1 82 ? -14.353 -1.522 14.856 1.00 94.62 82 PHE A C 1
ATOM 672 O O . PHE A 1 82 ? -15.129 -1.548 15.809 1.00 94.62 82 PHE A O 1
ATOM 679 N N . ARG A 1 83 ? -13.527 -2.541 14.578 1.00 93.12 83 ARG A N 1
ATOM 680 C CA . ARG A 1 83 ? -13.500 -3.780 15.367 1.00 93.12 83 ARG A CA 1
ATOM 681 C C . ARG A 1 83 ? -13.162 -3.516 16.835 1.00 93.12 83 ARG A C 1
ATOM 683 O O . ARG A 1 83 ? -13.806 -4.091 17.703 1.00 93.12 83 ARG A O 1
ATOM 690 N N . LYS A 1 84 ? -12.181 -2.653 17.116 1.00 93.69 84 LYS A N 1
ATOM 691 C CA . LYS A 1 84 ? -11.791 -2.289 18.486 1.00 93.69 84 LYS A CA 1
ATOM 692 C C . LYS A 1 84 ? -12.880 -1.531 19.237 1.00 93.69 84 LYS A C 1
ATOM 694 O O . LYS A 1 84 ? -13.042 -1.746 20.431 1.00 93.69 84 LYS A O 1
ATOM 699 N N . LYS A 1 85 ? -13.633 -0.678 18.541 1.00 93.31 85 LYS A N 1
ATOM 700 C CA . LYS A 1 85 ? -14.763 0.059 19.121 1.00 93.31 85 LYS A CA 1
ATOM 701 C C . LYS A 1 85 ? -16.054 -0.755 19.229 1.00 93.31 85 LYS A C 1
ATOM 703 O O . LYS A 1 85 ? -17.043 -0.240 19.736 1.00 93.31 85 LYS A O 1
ATOM 708 N N . GLY A 1 86 ? -16.068 -1.997 18.742 1.00 94.19 86 GLY A N 1
ATOM 709 C CA . GLY A 1 86 ? -17.291 -2.798 18.669 1.00 94.19 86 GLY A CA 1
ATOM 710 C C . GLY A 1 86 ? -18.331 -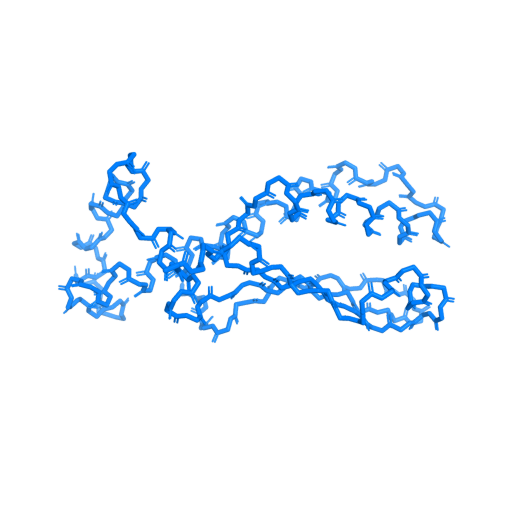2.234 17.694 1.00 94.19 86 GLY A C 1
ATOM 711 O O . GLY A 1 86 ? -19.510 -2.540 17.835 1.00 94.19 86 GLY A O 1
ATOM 712 N N . LEU A 1 87 ? -17.903 -1.418 16.724 1.00 93.38 87 LEU A N 1
ATOM 713 C CA . LEU A 1 87 ? -18.759 -0.816 15.703 1.00 93.38 87 LEU A CA 1
ATOM 714 C C . LEU A 1 87 ? -18.800 -1.691 14.443 1.00 93.38 87 LEU A C 1
ATOM 716 O O . LEU A 1 87 ? -17.775 -2.170 13.949 1.00 93.38 87 LEU A O 1
ATOM 720 N N . ASP A 1 88 ? -19.984 -1.840 13.865 1.00 91.38 88 ASP A N 1
ATOM 721 C CA . ASP A 1 88 ? -20.213 -2.447 12.565 1.00 91.38 88 ASP A CA 1
ATOM 722 C C . ASP A 1 88 ? -20.080 -1.402 11.455 1.00 91.38 88 ASP A C 1
ATOM 724 O O . ASP A 1 88 ? -20.971 -0.597 11.182 1.00 91.38 88 ASP A O 1
ATOM 728 N N . ILE A 1 89 ? -18.958 -1.481 10.743 1.00 90.25 89 ILE A N 1
ATOM 729 C CA . ILE A 1 89 ? -18.626 -0.616 9.607 1.00 90.25 89 ILE A CA 1
ATOM 730 C C . ILE A 1 89 ? -19.647 -0.684 8.451 1.00 90.25 89 ILE A C 1
ATOM 732 O O . ILE A 1 89 ? -19.624 0.168 7.569 1.00 90.25 89 ILE A O 1
ATOM 736 N N . ARG A 1 90 ? -20.533 -1.693 8.418 1.00 90.00 90 ARG A N 1
ATOM 737 C CA . ARG A 1 90 ? -21.586 -1.836 7.395 1.00 90.00 90 ARG A CA 1
ATOM 738 C C . ARG A 1 90 ? -22.875 -1.105 7.759 1.00 90.00 90 ARG A C 1
ATOM 740 O O . ARG A 1 90 ? -23.722 -0.906 6.889 1.00 90.00 90 ARG A O 1
ATOM 747 N N . LYS A 1 91 ? -23.047 -0.705 9.020 1.00 92.56 91 LYS A N 1
ATOM 748 C CA . LYS A 1 91 ? -24.206 0.073 9.457 1.00 92.56 91 LYS A CA 1
ATOM 749 C C . LYS A 1 91 ? -23.900 1.553 9.314 1.00 92.56 91 LYS A C 1
ATOM 751 O O . LYS A 1 91 ? -22.957 2.058 9.908 1.00 92.56 91 LYS A O 1
ATOM 756 N N . LYS A 1 92 ? -24.733 2.262 8.554 1.00 92.69 92 LYS A N 1
ATOM 757 C CA . LYS A 1 92 ? -24.526 3.676 8.211 1.00 92.69 92 LYS A CA 1
ATOM 758 C C . LYS A 1 92 ? -24.325 4.584 9.433 1.00 92.69 92 LYS A C 1
ATOM 760 O O . LYS A 1 92 ? -23.437 5.430 9.407 1.00 92.69 92 LYS A O 1
ATOM 765 N N . GLU A 1 93 ? -25.116 4.397 10.489 1.00 93.31 93 GLU A N 1
ATOM 766 C CA . GLU A 1 93 ? -25.039 5.252 11.683 1.00 93.31 93 GLU A CA 1
ATOM 767 C C . GLU A 1 93 ? -23.782 4.982 12.515 1.00 93.31 93 GLU A C 1
ATOM 769 O O . GLU A 1 93 ? -23.092 5.916 12.919 1.00 93.31 93 GLU A O 1
ATOM 774 N N . GLU A 1 94 ? -23.424 3.708 12.693 1.00 94.19 94 GLU A N 1
ATOM 775 C CA . GLU A 1 94 ? -22.183 3.320 13.372 1.00 94.19 94 GLU A CA 1
ATOM 776 C C . GLU A 1 94 ? -20.953 3.726 12.545 1.00 94.19 94 GLU A C 1
ATOM 778 O O . GLU A 1 94 ? -19.963 4.196 13.103 1.00 94.19 94 GLU A O 1
ATOM 783 N N . TYR A 1 95 ? -21.033 3.636 11.210 1.00 93.38 95 TYR A N 1
ATOM 784 C CA . TYR A 1 95 ? -20.018 4.163 10.298 1.00 93.38 95 TYR A CA 1
ATOM 785 C C . TYR A 1 95 ? -19.801 5.656 10.504 1.00 93.38 95 TYR A C 1
ATOM 787 O O . TYR A 1 95 ? -18.666 6.090 10.678 1.00 93.38 95 TYR A O 1
ATOM 795 N N . ARG A 1 96 ? -20.878 6.445 10.515 1.00 92.38 96 ARG A N 1
ATOM 796 C CA . ARG A 1 96 ? -20.787 7.892 10.709 1.00 92.38 96 ARG A CA 1
ATOM 797 C C . ARG A 1 96 ? -20.143 8.229 12.055 1.00 92.38 96 ARG A C 1
ATOM 799 O O . ARG A 1 96 ? -19.137 8.926 12.065 1.00 92.38 96 ARG A O 1
ATOM 806 N N . SER A 1 97 ? -20.646 7.642 13.141 1.00 92.56 97 SER A N 1
ATOM 807 C CA . SER A 1 97 ? -20.110 7.865 14.489 1.00 92.56 97 SER A CA 1
ATOM 808 C C . SER A 1 97 ? -18.644 7.438 14.624 1.00 92.56 97 SER A C 1
ATOM 810 O O . SER A 1 97 ? -17.846 8.149 15.228 1.00 92.56 97 SER A O 1
ATOM 812 N N . GLY A 1 98 ? -18.255 6.304 14.034 1.00 92.50 98 GLY A N 1
ATOM 813 C CA . GLY A 1 98 ? -16.859 5.871 14.032 1.00 92.50 98 GLY A CA 1
ATOM 814 C C . GLY A 1 98 ? -15.960 6.802 13.217 1.00 92.50 98 GLY A C 1
ATOM 815 O O . GLY A 1 98 ? -14.830 7.083 13.612 1.00 92.50 98 GLY A O 1
ATOM 816 N N . MET A 1 99 ? -16.452 7.313 12.088 1.00 94.38 99 MET A N 1
ATOM 817 C CA . MET A 1 99 ? -15.684 8.218 11.237 1.00 94.38 99 MET A CA 1
ATOM 818 C C . MET A 1 99 ? -15.463 9.600 11.857 1.00 94.38 99 MET A C 1
ATOM 820 O O . MET A 1 99 ? -14.450 10.217 11.523 1.00 94.38 99 MET A O 1
ATOM 824 N N . ASP A 1 100 ? -16.335 10.049 12.765 1.00 94.00 100 ASP A N 1
ATOM 825 C CA . ASP A 1 100 ? -16.197 11.339 13.455 1.00 94.00 100 ASP A CA 1
ATOM 826 C C . ASP A 1 100 ? -14.883 11.426 14.248 1.00 94.00 100 ASP A C 1
ATOM 828 O O . ASP A 1 100 ? -14.238 12.471 14.248 1.00 94.00 100 ASP A O 1
ATOM 832 N N . THR A 1 101 ? -14.431 10.318 14.851 1.00 92.50 101 THR A N 1
ATOM 833 C CA . THR A 1 101 ? -13.184 10.291 15.639 1.00 92.50 101 THR A CA 1
ATOM 834 C C . THR A 1 101 ? -12.048 9.496 14.992 1.00 92.50 101 THR A C 1
ATOM 836 O O . THR A 1 101 ? -10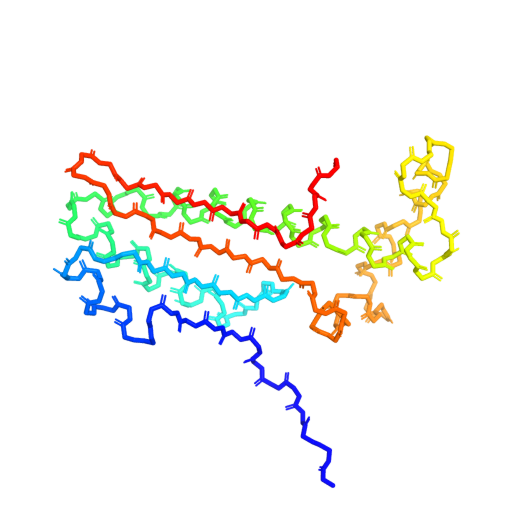.919 9.510 15.482 1.00 92.50 101 THR A O 1
ATOM 839 N N . PHE A 1 102 ? -12.301 8.838 13.853 1.00 92.94 102 PHE A N 1
ATOM 840 C CA . PHE A 1 102 ? -11.323 7.988 13.165 1.00 92.94 102 PHE A CA 1
ATOM 841 C C . PHE A 1 102 ? -9.996 8.704 12.894 1.00 92.94 102 PHE A C 1
ATOM 843 O O . PHE A 1 102 ? -8.933 8.147 13.147 1.00 92.94 102 PHE A O 1
ATOM 850 N N . LYS A 1 103 ? -10.035 9.930 12.354 1.00 90.38 103 LYS A N 1
ATOM 851 C CA . LYS A 1 103 ? -8.809 10.635 11.952 1.00 90.38 103 LYS A CA 1
ATOM 852 C C . LYS A 1 103 ? -7.926 10.955 13.161 1.00 90.38 103 LYS A C 1
ATOM 854 O O . LYS A 1 103 ? -6.719 10.753 13.095 1.00 90.38 103 LYS A O 1
ATOM 859 N N . GLU A 1 104 ? -8.529 11.436 14.239 1.00 90.31 104 GLU A N 1
ATOM 860 C CA . GLU A 1 104 ? -7.819 11.837 15.454 1.00 90.31 104 GLU A CA 1
ATOM 861 C C . GLU A 1 104 ? -7.267 10.619 16.193 1.00 90.31 104 GLU A C 1
ATOM 863 O O . GLU A 1 104 ? -6.097 10.592 16.552 1.00 90.31 104 GLU A O 1
ATOM 868 N N . GLU A 1 105 ? -8.070 9.567 16.346 1.00 90.62 105 GLU A N 1
ATOM 869 C CA . GLU A 1 105 ? -7.671 8.385 17.111 1.00 90.62 105 GLU A CA 1
ATOM 870 C C . GLU A 1 105 ? -6.745 7.436 16.351 1.00 90.62 105 GLU A C 1
ATOM 872 O O . GLU A 1 105 ? -6.030 6.670 16.985 1.00 90.62 105 GLU A O 1
ATOM 877 N N . VAL A 1 106 ? -6.743 7.442 15.014 1.00 90.25 106 VAL A N 1
ATOM 878 C CA . VAL A 1 106 ? -5.856 6.564 14.231 1.00 90.25 106 VAL A CA 1
ATOM 879 C C . VAL A 1 106 ? -4.505 7.207 13.955 1.00 90.25 106 VAL A C 1
ATOM 881 O O . VAL A 1 106 ? -3.508 6.486 13.963 1.00 90.25 106 VAL A O 1
ATOM 884 N N . PHE A 1 107 ? -4.462 8.521 13.719 1.00 87.69 107 PHE A N 1
ATOM 885 C CA . PHE A 1 107 ? -3.245 9.235 13.313 1.00 87.69 107 PHE A CA 1
ATOM 886 C C . PHE A 1 107 ? -2.616 10.088 14.424 1.00 87.69 107 PHE A C 1
ATOM 888 O O . PHE A 1 107 ? -1.651 10.798 14.148 1.00 87.69 107 PHE A O 1
ATOM 895 N N . SER A 1 108 ? -3.125 10.034 15.658 1.00 86.62 108 SER A N 1
ATOM 896 C CA . SER A 1 108 ? -2.427 10.608 16.813 1.00 86.62 108 SER A CA 1
ATOM 897 C C . SER A 1 108 ? -1.132 9.850 17.117 1.00 86.62 108 SER A C 1
ATOM 899 O O . SER A 1 108 ? -1.011 8.658 16.834 1.00 86.62 108 SER A O 1
ATOM 901 N N . GLU A 1 109 ? -0.161 10.532 17.725 1.00 79.62 109 GLU A N 1
ATOM 902 C CA . GLU A 1 109 ? 1.128 9.929 18.107 1.00 79.62 109 GLU A CA 1
ATOM 903 C C . GLU A 1 109 ? 0.963 8.780 19.119 1.00 79.62 109 GLU A C 1
ATOM 905 O O . GLU A 1 109 ? 1.691 7.785 19.066 1.00 79.62 109 GLU A O 1
ATOM 910 N N . GLU A 1 110 ? -0.053 8.890 19.978 1.00 78.88 110 GLU A N 1
ATOM 911 C CA . GLU A 1 110 ? -0.433 7.902 20.995 1.00 78.88 110 GLU A CA 1
ATOM 912 C C . GLU A 1 110 ? -1.203 6.698 20.416 1.00 78.88 110 GLU A C 1
ATOM 914 O O . GLU A 1 110 ? -1.397 5.685 21.090 1.00 78.88 110 GLU A O 1
ATOM 919 N N . SER A 1 111 ? -1.659 6.774 19.161 1.00 85.12 111 SER A N 1
ATOM 920 C CA . SER A 1 111 ? -2.413 5.694 18.524 1.00 85.12 111 SER A CA 1
ATOM 921 C C . SER A 1 111 ? -1.551 4.455 18.303 1.00 85.12 111 SER A C 1
ATOM 923 O O . SER A 1 111 ? -0.509 4.478 17.639 1.00 85.12 111 SER A O 1
ATOM 925 N N . SER A 1 112 ? -2.046 3.312 18.771 1.00 89.44 112 SER A N 1
ATOM 926 C CA . SER A 1 112 ? -1.463 2.007 18.463 1.00 89.44 112 SER A CA 1
ATOM 927 C C . SER A 1 112 ? -2.025 1.383 17.180 1.00 89.44 112 SER A C 1
ATOM 929 O O . SER A 1 112 ? -1.483 0.396 16.690 1.00 89.44 112 SER A O 1
ATOM 931 N N . ILE A 1 113 ? -3.082 1.948 16.582 1.00 91.88 113 ILE A N 1
ATOM 932 C CA . ILE A 1 113 ? -3.859 1.262 15.534 1.00 91.88 113 ILE A CA 1
ATOM 933 C C . ILE A 1 113 ? -3.019 0.930 14.304 1.00 91.88 113 ILE A C 1
ATOM 935 O O . ILE A 1 113 ? -3.089 -0.192 13.808 1.00 91.88 113 ILE A O 1
ATOM 939 N N . LEU A 1 114 ? -2.206 1.869 13.817 1.00 91.12 114 LEU A N 1
ATOM 940 C CA . LEU A 1 114 ? -1.341 1.612 12.661 1.00 91.12 114 LEU A CA 1
ATOM 941 C C . LEU A 1 114 ? -0.245 0.582 12.977 1.00 91.12 114 LEU A C 1
ATOM 943 O O . LEU A 1 114 ? 0.094 -0.232 12.118 1.00 91.12 114 LEU A O 1
ATOM 947 N N . LYS A 1 115 ? 0.270 0.590 14.214 1.00 90.31 115 LYS A N 1
ATOM 948 C CA . LYS A 1 115 ? 1.309 -0.337 14.694 1.00 90.31 115 LYS A CA 1
ATOM 949 C C . LYS A 1 115 ? 0.774 -1.763 14.861 1.00 90.31 115 LYS A C 1
ATOM 951 O O . LYS A 1 115 ? 1.527 -2.715 14.706 1.00 90.31 115 LYS A O 1
ATOM 956 N N . GLU A 1 116 ? -0.526 -1.911 15.094 1.00 93.31 116 GLU A N 1
ATOM 957 C CA . GLU A 1 116 ? -1.194 -3.201 15.291 1.00 93.31 116 GLU A CA 1
ATOM 958 C C . GLU A 1 116 ? -1.723 -3.851 14.001 1.00 93.31 116 GLU A C 1
ATOM 960 O O . GLU A 1 116 ? -2.143 -5.010 14.026 1.00 93.31 116 GLU A O 1
ATOM 965 N N . LEU A 1 117 ? -1.709 -3.157 12.853 1.00 93.19 117 LEU A N 1
ATOM 966 C CA . LEU A 1 117 ? -2.091 -3.755 11.560 1.00 93.19 117 LEU A CA 1
ATOM 967 C C . LEU A 1 117 ? -1.335 -5.071 11.259 1.00 93.19 117 LEU A C 1
ATOM 969 O O . LEU A 1 117 ? -2.001 -6.051 10.903 1.00 93.19 117 LEU A O 1
ATOM 973 N N . PRO A 1 118 ? 0.002 -5.139 11.453 1.00 91.25 118 PRO A N 1
ATOM 974 C CA . PRO A 1 118 ? 0.781 -6.378 11.475 1.00 91.25 118 PRO A CA 1
ATOM 975 C C . PRO A 1 118 ? 0.157 -7.534 12.266 1.00 91.25 118 PRO A C 1
ATOM 977 O O . PRO A 1 118 ? -0.073 -8.618 11.730 1.00 91.25 118 PRO A O 1
ATOM 980 N N . GLU A 1 119 ? -0.134 -7.305 13.544 1.00 91.69 119 GLU A N 1
ATOM 981 C CA . GLU A 1 119 ? -0.627 -8.319 14.482 1.00 91.69 119 GLU A CA 1
ATOM 982 C C . GLU A 1 119 ? -2.053 -8.753 14.137 1.00 91.69 119 GLU A C 1
ATOM 984 O O . GLU A 1 119 ? -2.407 -9.932 14.207 1.00 91.69 119 GLU A O 1
ATOM 989 N N . ALA A 1 120 ? -2.859 -7.805 13.655 1.00 92.00 120 ALA A N 1
ATOM 990 C CA . ALA A 1 120 ? -4.189 -8.045 13.119 1.00 92.00 120 ALA A CA 1
ATOM 991 C C . ALA A 1 120 ? -4.184 -8.780 11.764 1.00 92.00 120 ALA A C 1
ATOM 993 O O . ALA A 1 120 ? -5.267 -9.067 11.242 1.00 92.00 120 ALA A O 1
ATOM 994 N N . LYS A 1 121 ? -3.002 -9.086 11.203 1.00 93.00 121 LYS A N 1
ATOM 995 C CA . LYS A 1 121 ? -2.800 -9.699 9.881 1.00 93.00 121 LYS A CA 1
ATOM 996 C C . LYS A 1 121 ? -3.465 -8.898 8.759 1.00 93.00 121 LYS A C 1
ATOM 998 O O . LYS A 1 121 ? -3.971 -9.483 7.805 1.00 93.00 121 LYS A O 1
ATOM 1003 N N . LEU A 1 122 ? -3.509 -7.572 8.875 1.00 94.25 122 LEU A N 1
ATOM 1004 C CA . LEU A 1 122 ? -4.080 -6.677 7.871 1.00 94.25 122 LEU A CA 1
ATOM 1005 C C . LEU A 1 122 ? -2.967 -6.143 6.978 1.00 94.25 122 LEU A C 1
ATOM 1007 O O . LEU A 1 122 ? -2.149 -5.336 7.411 1.00 94.25 122 LEU A O 1
ATOM 1011 N N . VAL A 1 123 ? -2.950 -6.598 5.728 1.00 95.44 123 VAL A N 1
ATOM 1012 C CA . VAL A 1 123 ? -1.849 -6.353 4.793 1.00 95.44 123 VAL A CA 1
ATOM 1013 C C . VAL A 1 123 ? -2.342 -5.703 3.506 1.00 95.44 123 VAL A C 1
ATOM 1015 O O . VAL A 1 123 ? -3.498 -5.854 3.100 1.00 95.44 123 VAL A O 1
ATOM 1018 N N . VAL A 1 124 ? -1.427 -4.995 2.862 1.00 96.69 124 VAL A N 1
ATOM 1019 C CA . VAL A 1 124 ? -1.523 -4.472 1.505 1.00 96.69 124 VAL A CA 1
ATOM 1020 C C . VAL A 1 124 ? -0.506 -5.221 0.655 1.00 96.69 124 VAL A C 1
ATOM 1022 O O . VAL A 1 124 ? 0.633 -5.436 1.072 1.00 96.69 124 VAL A O 1
ATOM 1025 N N . ARG A 1 125 ? -0.920 -5.634 -0.540 1.00 97.00 125 ARG A N 1
ATOM 1026 C CA . ARG A 1 125 ? -0.058 -6.260 -1.538 1.00 97.00 125 ARG A CA 1
ATOM 1027 C C . ARG A 1 125 ? -0.031 -5.406 -2.795 1.00 97.00 125 ARG A C 1
ATOM 1029 O O . ARG A 1 125 ? -1.072 -5.170 -3.402 1.00 97.00 125 ARG A O 1
ATOM 1036 N N . VAL A 1 126 ? 1.162 -4.989 -3.194 1.00 97.38 126 VAL A N 1
ATOM 1037 C CA . VAL A 1 126 ? 1.433 -4.374 -4.493 1.00 97.38 126 VAL A CA 1
ATOM 1038 C C . VAL A 1 126 ? 1.867 -5.497 -5.423 1.00 97.38 126 VAL A C 1
ATOM 1040 O O . VAL A 1 126 ? 2.957 -6.044 -5.266 1.00 97.38 126 VAL A O 1
ATOM 1043 N N . PHE A 1 127 ? 0.975 -5.898 -6.321 1.00 96.94 127 PHE A N 1
ATOM 1044 C CA . PHE A 1 127 ? 1.170 -7.018 -7.236 1.00 96.94 127 PHE A CA 1
ATOM 1045 C C . PHE A 1 127 ? 1.492 -6.499 -8.633 1.00 96.94 127 PHE A C 1
ATOM 1047 O O . PHE A 1 127 ? 0.723 -5.714 -9.188 1.00 96.94 127 PHE A O 1
ATOM 1054 N N . PHE A 1 128 ? 2.604 -6.955 -9.191 1.00 94.56 128 PHE A N 1
ATOM 1055 C CA . PHE A 1 128 ? 3.055 -6.633 -10.534 1.00 94.56 128 PHE A CA 1
ATOM 1056 C C . PHE A 1 128 ? 2.800 -7.853 -11.404 1.00 94.56 128 PHE A C 1
ATOM 1058 O O . PHE A 1 128 ? 3.397 -8.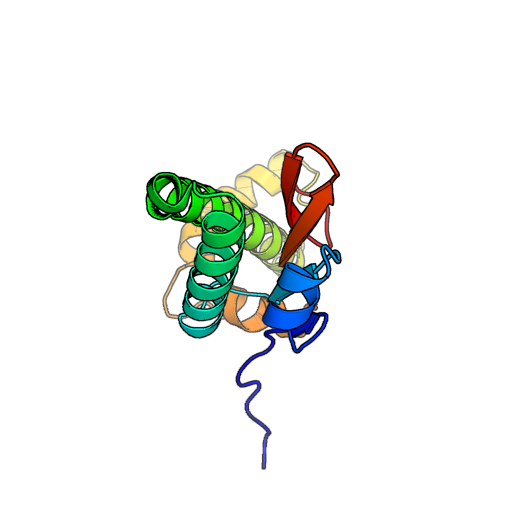909 -11.201 1.00 94.56 128 PHE A O 1
ATOM 1065 N N . LYS A 1 129 ? 1.855 -7.701 -12.332 1.00 93.00 129 LYS A N 1
ATOM 1066 C CA . LYS A 1 129 ? 1.527 -8.716 -13.319 1.00 93.00 129 LYS A CA 1
ATOM 1067 C C . LYS A 1 129 ? 2.136 -8.331 -14.654 1.00 93.00 129 LYS A C 1
ATOM 1069 O O . LYS A 1 129 ? 1.737 -7.311 -15.228 1.00 93.00 129 LYS A O 1
ATOM 1074 N N . VAL A 1 130 ? 3.054 -9.154 -15.138 1.00 84.81 130 VAL A N 1
ATOM 1075 C CA . VAL A 1 130 ? 3.689 -8.956 -16.439 1.00 84.81 130 VAL A CA 1
ATOM 1076 C C . VAL A 1 130 ? 2.824 -9.652 -17.485 1.00 84.81 130 VAL A C 1
ATOM 1078 O O . VAL A 1 130 ? 2.619 -10.864 -17.448 1.00 84.81 130 VAL A O 1
ATOM 1081 N N . LEU A 1 131 ? 2.231 -8.875 -18.390 1.00 83.62 131 LEU A N 1
ATOM 1082 C CA . LEU A 1 131 ? 1.451 -9.390 -19.515 1.00 83.62 131 LEU A CA 1
ATOM 1083 C C . LEU A 1 131 ? 2.188 -9.062 -20.820 1.00 83.62 131 LEU A C 1
ATOM 1085 O O . LEU A 1 131 ? 2.936 -8.086 -20.848 1.00 83.62 131 LEU A O 1
ATOM 1089 N N . PRO A 1 132 ? 1.948 -9.810 -21.916 1.00 79.44 132 PRO A N 1
ATOM 1090 C CA . PRO A 1 132 ? 2.698 -9.642 -23.164 1.00 79.44 132 PRO A CA 1
ATOM 1091 C C . PRO A 1 132 ? 2.739 -8.208 -23.714 1.00 79.44 132 PRO A C 1
ATOM 1093 O O . PRO A 1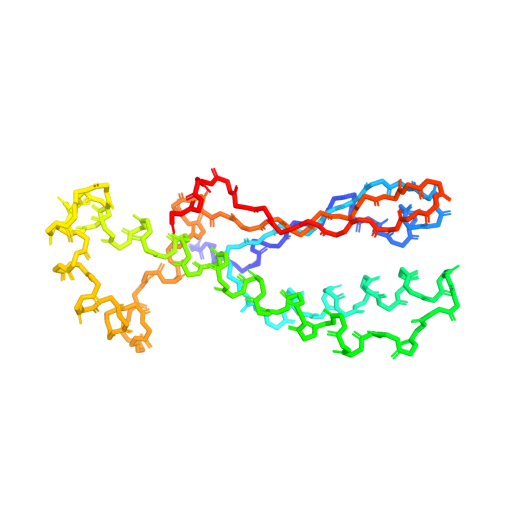 132 ? 3.727 -7.818 -24.322 1.00 79.44 132 PRO A O 1
ATOM 1096 N N . GLU A 1 133 ? 1.679 -7.425 -23.495 1.00 83.94 133 GLU A N 1
ATOM 1097 C CA . GLU A 1 133 ? 1.541 -6.068 -24.047 1.00 83.94 133 GLU A CA 1
ATOM 1098 C C . GLU A 1 133 ? 1.361 -4.982 -2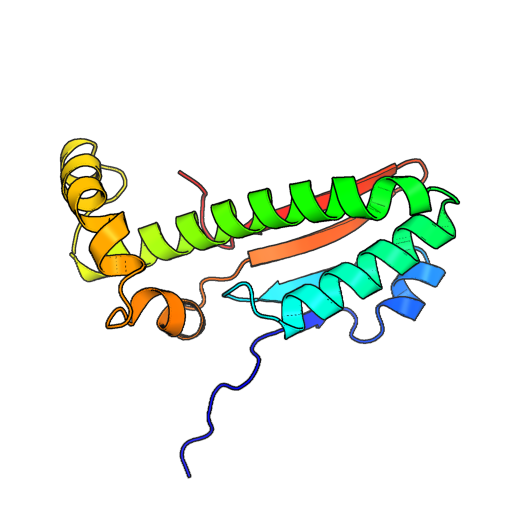2.978 1.00 83.94 133 GLU A C 1
ATOM 1100 O O . GLU A 1 133 ? 1.221 -3.806 -23.303 1.00 83.94 133 GLU A O 1
ATOM 1105 N N . ASN A 1 134 ? 1.266 -5.347 -21.697 1.00 86.06 134 ASN A N 1
ATOM 1106 C CA . ASN A 1 134 ? 0.983 -4.378 -20.641 1.00 86.06 134 ASN A CA 1
ATOM 1107 C C . ASN A 1 134 ? 1.521 -4.819 -19.280 1.00 86.06 134 ASN A C 1
ATOM 1109 O O . ASN A 1 134 ? 1.403 -5.973 -18.882 1.00 86.06 134 ASN A O 1
ATOM 1113 N N . LEU A 1 135 ? 2.038 -3.855 -18.523 1.00 86.94 135 LEU A N 1
ATOM 1114 C CA . LEU A 1 135 ? 2.327 -4.025 -17.106 1.00 86.94 135 LEU A CA 1
ATOM 1115 C C . LEU A 1 135 ? 1.077 -3.669 -16.300 1.00 86.94 135 LEU A C 1
ATOM 1117 O O . LEU A 1 135 ? 0.595 -2.535 -16.351 1.00 86.94 135 LEU A O 1
ATOM 1121 N N . ARG A 1 136 ? 0.556 -4.619 -15.519 1.00 93.62 136 ARG A N 1
ATOM 1122 C CA . ARG A 1 136 ? -0.566 -4.363 -14.610 1.00 93.62 136 ARG A CA 1
ATOM 1123 C C . ARG A 1 136 ? -0.079 -4.344 -13.170 1.00 93.62 136 ARG A C 1
ATOM 1125 O O . ARG A 1 136 ? 0.274 -5.380 -12.617 1.00 93.62 136 ARG A O 1
ATOM 1132 N N . ILE A 1 137 ? -0.172 -3.181 -12.535 1.00 95.69 137 ILE A N 1
ATOM 1133 C CA . ILE A 1 137 ? 0.125 -3.012 -11.110 1.00 95.69 137 ILE A CA 1
ATOM 1134 C C . ILE A 1 137 ? -1.194 -2.949 -10.337 1.00 95.69 137 ILE A C 1
ATOM 1136 O O . ILE A 1 137 ? -2.062 -2.136 -10.644 1.00 95.69 137 ILE A O 1
ATOM 1140 N N . SER A 1 138 ? -1.366 -3.827 -9.351 1.00 96.69 138 SER A N 1
ATOM 1141 C CA . SER A 1 138 ? -2.586 -3.929 -8.540 1.00 96.69 138 SER A CA 1
ATOM 1142 C C . SER A 1 138 ? -2.278 -3.685 -7.068 1.00 96.69 138 SER A C 1
ATOM 1144 O O . SER A 1 138 ? -1.348 -4.280 -6.529 1.00 96.69 138 SER A O 1
ATOM 1146 N N . ILE A 1 139 ? -3.079 -2.846 -6.408 1.00 96.88 139 ILE A N 1
ATOM 1147 C CA . ILE A 1 139 ? -3.004 -2.623 -4.958 1.00 96.88 139 ILE A CA 1
ATOM 1148 C C . ILE A 1 139 ? -4.143 -3.399 -4.308 1.00 96.88 139 ILE A C 1
ATOM 1150 O O . ILE A 1 139 ? -5.313 -3.117 -4.560 1.00 96.88 139 ILE A O 1
ATOM 1154 N N . ILE A 1 140 ? -3.802 -4.414 -3.521 1.00 96.06 140 ILE A N 1
ATOM 1155 C CA . ILE A 1 140 ? -4.752 -5.415 -3.037 1.00 96.06 140 ILE A CA 1
ATOM 1156 C C . ILE A 1 140 ? -4.739 -5.427 -1.513 1.00 96.06 140 ILE A C 1
ATOM 1158 O O . ILE A 1 140 ? -3.701 -5.679 -0.901 1.00 96.06 140 ILE A O 1
ATOM 1162 N N . ASN A 1 141 ? -5.905 -5.235 -0.901 1.00 92.94 141 ASN A N 1
ATOM 1163 C CA . ASN A 1 141 ? -6.103 -5.523 0.515 1.00 92.94 141 ASN A CA 1
ATOM 1164 C C . ASN A 1 141 ? -6.541 -6.973 0.695 1.00 92.94 141 ASN A C 1
ATOM 1166 O O . ASN A 1 141 ? -7.286 -7.521 -0.116 1.00 92.94 141 ASN A O 1
ATOM 1170 N N . ASN A 1 142 ? -6.146 -7.581 1.810 1.00 91.75 142 ASN A N 1
ATOM 1171 C CA . ASN A 1 142 ? -6.655 -8.897 2.201 1.00 91.75 142 ASN A CA 1
ATOM 1172 C C . ASN A 1 142 ? -8.055 -8.851 2.843 1.00 91.75 142 ASN A C 1
ATOM 1174 O O . ASN A 1 142 ? -8.577 -9.875 3.279 1.00 91.75 142 ASN A O 1
ATOM 1178 N N . ILE A 1 143 ? -8.662 -7.667 2.894 1.00 87.25 143 ILE A N 1
ATOM 1179 C CA . ILE A 1 143 ? -10.043 -7.433 3.299 1.00 87.25 143 ILE A CA 1
ATOM 1180 C C . ILE A 1 143 ? -10.732 -6.516 2.274 1.00 87.25 143 ILE A C 1
ATOM 1182 O O . ILE A 1 143 ? -10.047 -5.749 1.595 1.00 87.25 143 ILE A O 1
ATOM 1186 N N . PRO A 1 144 ? -12.072 -6.551 2.163 1.00 80.94 144 PRO A N 1
ATOM 1187 C CA . PRO A 1 144 ? -12.798 -5.661 1.262 1.00 80.94 144 PRO A CA 1
ATOM 1188 C C . PRO A 1 144 ? -12.549 -4.182 1.575 1.00 80.94 144 PRO A C 1
ATOM 1190 O O . PRO A 1 144 ? -12.609 -3.773 2.737 1.00 80.94 144 PRO A O 1
ATOM 1193 N N . ILE A 1 145 ? -12.321 -3.395 0.524 1.00 77.56 145 ILE A N 1
ATOM 1194 C CA . ILE A 1 145 ? -12.351 -1.931 0.578 1.00 77.56 145 ILE A CA 1
ATOM 1195 C C . ILE A 1 145 ? -13.830 -1.520 0.526 1.00 77.56 145 ILE A C 1
ATOM 1197 O O . ILE A 1 145 ? -14.565 -2.011 -0.332 1.00 77.56 145 ILE A O 1
ATOM 1201 N N . LEU A 1 146 ? -14.266 -0.702 1.489 1.00 66.75 146 LEU A N 1
ATOM 1202 C CA . LEU A 1 146 ? -15.644 -0.216 1.639 1.00 66.75 146 LEU A CA 1
ATOM 1203 C C . LEU A 1 146 ? -15.783 1.215 1.128 1.00 66.75 146 LEU A C 1
ATOM 1205 O O . LEU A 1 146 ? -14.849 2.010 1.398 1.00 66.75 146 LEU A O 1
#

Foldseek 3Di:
DPDDPPDPWDKVVPPLLVCLVVLHKIKIKDLDDDPVSLVVLLVNLCSNCVVVVNNVCSVVVSVVVVVLQVLLNLQLLLVQQCVVVVADCPDPVSVVVSVVCSVVQCPPPPHCSSVCSVVVVWMWMFIWHRDPVDTDTDIDTPDDRD